Protein AF-A0A3M8FUX5-F1 (afdb_monomer_lite)

Radius of gyration: 28.95 Å; chains: 1; bounding box: 57×19×91 Å

Sequence (70 aa):
MSKQFAMKMPGGRRARGGGPDVYTGLLFLSVLVLGAAATLMYFAAVEVSPESNPLALQEKDRISLPNLAE

Foldseek 3Di:
DDPPPPPPPPPPDPPPPPDDDVVNVVVVVVVVVVVVVVVVVLCVLLQQDQNSHSPDDDDPPDRHGPPPPD

Secondary structure (DSSP, 8-state):
---------TT------SSPPHHHHHHHHHHHHHHHHHHHHHHHHHHHSTTS-TTSPPPTT----GGG--

pLDDT: mean 79.47, std 13.96, range [49.19, 98.25]

Structure (mmCIF, N/CA/C/O backbone):
data_AF-A0A3M8FUX5-F1
#
_entry.id   AF-A0A3M8FUX5-F1
#
loop_
_atom_site.group_PDB
_atom_site.id
_atom_site.type_symbol
_atom_site.label_atom_id
_atom_site.label_alt_id
_atom_site.label_comp_id
_atom_site.label_asym_id
_atom_site.label_entity_id
_atom_site.label_seq_id
_atom_site.pdbx_PDB_ins_code
_atom_site.Cartn_x
_atom_site.Cartn_y
_atom_site.Cartn_z
_atom_site.occupancy
_atom_site.B_iso_or_equiv
_atom_site.auth_seq_id
_atom_site.auth_comp_id
_atom_site.auth_asym_id
_atom_site.auth_atom_id
_atom_site.pdbx_PDB_model_num
ATOM 1 N N . MET A 1 1 ? 33.118 12.799 -62.200 1.00 51.41 1 MET A N 1
ATOM 2 C CA . MET A 1 1 ? 33.002 11.811 -61.104 1.00 51.41 1 MET A CA 1
ATOM 3 C C . MET A 1 1 ? 32.333 12.488 -59.909 1.00 51.41 1 MET A C 1
ATOM 5 O O . MET A 1 1 ? 32.997 12.935 -58.984 1.00 51.41 1 MET A O 1
ATOM 9 N N . SER A 1 2 ? 31.016 12.681 -59.982 1.00 50.47 2 SER A N 1
ATOM 10 C CA . SER A 1 2 ? 30.229 13.328 -58.929 1.00 50.47 2 SER A CA 1
ATOM 11 C C . SER A 1 2 ? 29.960 12.311 -57.826 1.00 50.47 2 SER A C 1
ATOM 13 O O . SER A 1 2 ? 29.212 11.357 -58.036 1.00 50.47 2 SER A O 1
ATOM 15 N N . LYS A 1 3 ? 30.618 12.497 -56.675 1.00 59.59 3 LYS A N 1
ATOM 16 C CA . LYS A 1 3 ? 30.379 11.732 -55.447 1.00 59.59 3 LYS A CA 1
ATOM 17 C C . LYS A 1 3 ? 28.872 11.628 -55.226 1.00 59.59 3 LYS A C 1
ATOM 19 O O . LYS A 1 3 ? 28.217 12.648 -55.023 1.00 59.59 3 LYS A O 1
ATOM 24 N N . GLN A 1 4 ? 28.339 10.408 -55.272 1.00 60.19 4 GLN A N 1
ATOM 25 C CA . GLN A 1 4 ? 27.023 10.110 -54.730 1.00 60.19 4 GLN A CA 1
ATOM 26 C C . GLN A 1 4 ? 27.080 10.497 -53.254 1.00 60.19 4 GLN A C 1
ATOM 28 O O . GLN A 1 4 ? 27.588 9.752 -52.416 1.00 60.19 4 GLN A O 1
ATOM 33 N N . PHE A 1 5 ? 26.598 11.700 -52.946 1.00 61.94 5 PHE A N 1
ATOM 34 C CA . PHE A 1 5 ? 26.083 12.035 -51.633 1.00 61.94 5 PHE A CA 1
ATOM 35 C C . PHE A 1 5 ? 24.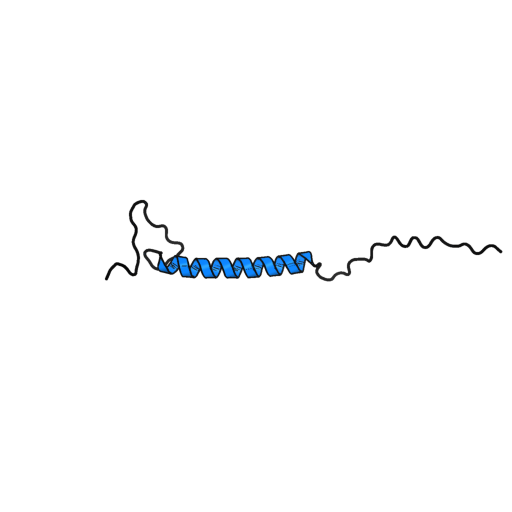886 11.111 -51.432 1.00 61.94 5 PHE A C 1
ATOM 37 O O . PHE A 1 5 ? 23.737 11.463 -51.681 1.00 61.94 5 PHE A O 1
ATOM 44 N N . ALA A 1 6 ? 25.197 9.868 -51.068 1.00 61.03 6 ALA A N 1
ATOM 45 C CA . ALA A 1 6 ? 24.262 8.957 -50.468 1.00 61.03 6 ALA A CA 1
ATOM 46 C C . ALA A 1 6 ? 23.647 9.747 -49.322 1.00 61.03 6 ALA A C 1
ATOM 48 O O . ALA A 1 6 ? 24.341 10.107 -48.366 1.00 61.03 6 ALA A O 1
ATOM 49 N N . MET A 1 7 ? 22.374 10.096 -49.487 1.00 67.38 7 MET A N 1
ATOM 50 C CA . MET A 1 7 ? 21.529 10.587 -48.420 1.00 67.38 7 MET A CA 1
ATOM 51 C C . MET A 1 7 ? 21.669 9.581 -47.283 1.00 67.38 7 MET A C 1
ATOM 53 O O . MET A 1 7 ? 21.000 8.550 -47.254 1.00 67.38 7 MET A O 1
ATOM 57 N N . LYS A 1 8 ? 22.562 9.863 -46.332 1.00 66.00 8 LYS A N 1
ATOM 58 C CA . LYS A 1 8 ? 22.367 9.362 -44.986 1.00 66.00 8 LYS A CA 1
ATOM 59 C C . LYS A 1 8 ? 21.034 9.981 -44.612 1.00 66.00 8 LYS A C 1
ATOM 61 O O . LYS A 1 8 ? 20.934 11.199 -44.572 1.00 66.00 8 LYS A O 1
ATOM 66 N N . MET A 1 9 ? 19.991 9.174 -44.491 1.00 63.97 9 MET A N 1
ATOM 67 C CA . MET A 1 9 ? 18.774 9.573 -43.802 1.00 63.97 9 MET A CA 1
ATOM 68 C C . MET A 1 9 ? 19.100 9.443 -42.309 1.00 63.97 9 MET A C 1
ATOM 70 O O . MET A 1 9 ? 19.040 8.326 -41.789 1.00 63.97 9 MET A O 1
ATOM 74 N N . PRO A 1 10 ? 19.501 10.516 -41.591 1.00 65.88 10 PRO A N 1
ATOM 75 C CA . PRO A 1 10 ? 19.563 10.505 -40.136 1.00 65.88 10 PRO A CA 1
ATOM 76 C C . PRO A 1 10 ? 18.126 10.500 -39.600 1.00 65.88 10 PRO A C 1
ATOM 78 O O . PRO A 1 10 ? 17.610 11.496 -39.115 1.00 65.88 10 PRO A O 1
ATOM 81 N N . GLY A 1 11 ? 17.447 9.370 -39.771 1.00 68.44 11 GLY A N 1
ATOM 82 C CA . GLY A 1 11 ? 16.061 9.149 -39.365 1.00 68.44 11 GLY A CA 1
ATOM 83 C C . GLY A 1 11 ? 15.854 7.790 -38.705 1.00 68.44 11 GLY A C 1
ATOM 84 O O . GLY A 1 11 ? 14.730 7.436 -38.359 1.00 68.44 11 GLY A O 1
ATOM 85 N N . GLY A 1 12 ? 16.927 7.023 -38.497 1.00 63.75 12 GLY A N 1
ATOM 86 C CA . GLY A 1 12 ? 16.883 5.852 -37.638 1.00 63.75 12 GLY A CA 1
ATOM 87 C C . GLY A 1 12 ? 16.738 6.328 -36.203 1.00 63.75 12 GLY A C 1
ATOM 88 O O . GLY A 1 12 ? 17.735 6.699 -35.584 1.00 63.75 12 GLY A O 1
ATOM 89 N N . ARG A 1 13 ? 15.497 6.361 -35.693 1.00 65.12 13 ARG A N 1
ATOM 90 C CA . ARG A 1 13 ? 15.207 6.435 -34.254 1.00 65.12 13 ARG A CA 1
ATOM 91 C C . ARG A 1 13 ? 16.278 5.628 -33.534 1.00 65.12 13 ARG A C 1
ATOM 93 O O . ARG A 1 13 ? 16.438 4.445 -33.832 1.00 65.12 13 ARG A O 1
ATOM 100 N N . ARG A 1 14 ? 17.024 6.279 -32.636 1.00 62.34 14 ARG A N 1
ATOM 101 C CA . ARG A 1 14 ? 17.975 5.612 -31.744 1.00 62.34 14 ARG A CA 1
ATOM 102 C C . ARG A 1 14 ? 17.188 4.459 -31.133 1.00 62.34 14 ARG A C 1
ATOM 104 O O . ARG A 1 14 ? 16.215 4.726 -30.428 1.00 62.34 14 ARG A O 1
ATOM 111 N N . ALA A 1 15 ? 17.501 3.221 -31.521 1.00 62.28 15 ALA A N 1
ATOM 112 C CA . ALA A 1 15 ? 16.824 2.058 -30.978 1.00 62.28 15 ALA A CA 1
ATOM 113 C C . ALA A 1 15 ? 16.944 2.212 -29.465 1.00 62.28 15 ALA A C 1
ATOM 115 O O . ALA A 1 15 ? 18.062 2.275 -28.948 1.00 62.28 15 ALA A O 1
ATOM 116 N N . ARG A 1 16 ? 15.813 2.429 -28.781 1.00 64.00 16 ARG A N 1
ATOM 117 C CA . ARG A 1 16 ? 15.780 2.376 -27.324 1.00 64.00 16 ARG A CA 1
ATOM 118 C C . ARG A 1 16 ? 16.334 0.992 -27.015 1.00 64.00 16 ARG A C 1
ATOM 120 O O . ARG A 1 16 ? 15.724 0.002 -27.410 1.00 64.00 16 ARG A O 1
ATOM 127 N N . GLY A 1 17 ? 17.566 0.941 -26.506 1.00 66.56 17 GLY A N 1
ATOM 128 C CA . GLY A 1 17 ? 18.229 -0.321 -26.201 1.00 66.56 17 GLY A CA 1
ATOM 129 C C . GLY A 1 17 ? 17.317 -1.152 -25.306 1.00 66.56 17 GLY A C 1
ATOM 130 O O . GLY A 1 17 ? 16.469 -0.584 -24.621 1.00 66.56 17 GLY A O 1
ATOM 131 N N . GLY A 1 18 ? 17.479 -2.475 -25.312 1.00 71.56 18 GLY A N 1
ATOM 132 C CA . GLY A 1 18 ? 16.652 -3.419 -24.544 1.00 71.56 18 GLY A CA 1
ATOM 133 C C . GLY A 1 18 ? 16.777 -3.312 -23.015 1.00 71.56 18 GLY A C 1
ATOM 134 O O . GLY A 1 18 ? 16.667 -4.322 -22.331 1.00 71.56 18 GLY A O 1
ATOM 135 N N . GLY A 1 19 ? 17.064 -2.124 -22.482 1.00 74.81 19 GLY A N 1
ATOM 136 C CA . GLY A 1 19 ? 16.978 -1.797 -21.069 1.00 74.81 19 GLY A CA 1
ATOM 137 C C . GLY A 1 19 ? 15.603 -1.216 -20.712 1.00 74.81 19 GLY A C 1
ATOM 138 O O . GLY A 1 19 ? 14.871 -0.759 -21.594 1.00 74.81 19 GLY A O 1
ATOM 139 N N . PRO A 1 20 ? 15.239 -1.232 -19.421 1.00 78.81 20 PRO A N 1
ATOM 140 C CA . PRO A 1 20 ? 13.981 -0.662 -18.949 1.00 78.81 20 PRO A CA 1
ATOM 141 C C . PRO A 1 20 ? 13.879 0.829 -19.309 1.00 78.81 20 PRO A C 1
ATOM 143 O O . PRO A 1 20 ? 14.819 1.595 -19.098 1.00 78.81 20 PRO A O 1
ATOM 146 N N . ASP A 1 21 ? 12.730 1.235 -19.860 1.00 84.69 21 ASP A N 1
ATOM 147 C CA . ASP A 1 21 ? 12.442 2.639 -20.178 1.00 84.69 21 ASP A CA 1
ATOM 148 C C . ASP A 1 21 ? 12.151 3.425 -18.887 1.00 84.69 21 ASP A C 1
ATOM 150 O O . ASP A 1 21 ? 11.800 2.862 -17.847 1.00 84.69 21 ASP A O 1
ATOM 154 N N . VAL A 1 22 ? 12.240 4.751 -18.965 1.00 88.44 22 VAL A N 1
ATOM 155 C CA . VAL A 1 22 ? 11.943 5.682 -17.868 1.00 88.44 22 VAL A CA 1
ATOM 156 C C . VAL A 1 22 ? 10.547 5.430 -17.296 1.00 88.44 22 VAL A C 1
ATOM 158 O O . VAL A 1 22 ? 10.360 5.498 -16.086 1.00 88.44 22 VAL A O 1
ATOM 161 N N . TYR A 1 23 ? 9.576 5.068 -18.139 1.00 91.19 23 TYR A N 1
ATOM 162 C CA . TYR A 1 23 ? 8.225 4.717 -17.696 1.00 91.19 23 TYR A CA 1
ATOM 163 C C . TYR A 1 23 ? 8.192 3.480 -16.796 1.00 91.19 23 TYR A C 1
ATOM 165 O O . TYR A 1 23 ? 7.441 3.461 -15.827 1.00 91.19 23 TYR A O 1
ATOM 173 N N . THR A 1 24 ? 9.029 2.476 -17.065 1.00 91.44 24 THR A N 1
ATOM 174 C CA . THR A 1 24 ? 9.162 1.297 -16.199 1.00 91.44 24 THR A CA 1
ATOM 175 C C . THR A 1 24 ? 9.779 1.681 -14.853 1.00 91.44 24 THR A C 1
ATOM 177 O O . THR A 1 24 ? 9.337 1.197 -13.814 1.00 91.44 24 THR A O 1
ATOM 180 N N . GLY A 1 25 ? 10.755 2.595 -14.852 1.00 93.25 25 GLY A N 1
ATOM 181 C CA . GLY A 1 25 ? 11.327 3.146 -13.619 1.00 93.25 25 GLY A CA 1
ATOM 182 C C . GLY A 1 25 ? 10.307 3.940 -12.795 1.00 93.25 25 GLY A C 1
ATOM 183 O O . GLY A 1 25 ? 10.190 3.737 -11.587 1.00 93.25 25 GLY A O 1
ATOM 184 N N . LEU A 1 26 ? 9.522 4.798 -13.451 1.00 95.69 26 LEU A N 1
ATOM 185 C CA . LEU A 1 26 ? 8.446 5.557 -12.811 1.00 95.69 26 LEU A CA 1
ATOM 186 C C . LEU A 1 26 ? 7.355 4.637 -12.255 1.00 95.69 26 LEU A C 1
ATOM 188 O O . LEU A 1 26 ? 6.918 4.847 -11.130 1.00 95.69 26 LEU A O 1
ATOM 192 N N . LEU A 1 27 ? 6.967 3.594 -12.995 1.00 95.56 27 LEU A N 1
ATOM 193 C CA . LEU A 1 27 ? 6.001 2.593 -12.537 1.00 95.56 27 LEU A CA 1
ATOM 194 C C . LEU A 1 27 ? 6.460 1.944 -11.227 1.00 95.56 27 LEU A C 1
ATOM 196 O O . LEU A 1 27 ? 5.686 1.859 -10.277 1.00 95.56 27 LEU A O 1
ATOM 200 N N . PHE A 1 28 ? 7.721 1.514 -11.163 1.00 96.38 28 PHE A N 1
ATOM 201 C CA . PHE A 1 28 ? 8.275 0.902 -9.959 1.00 96.38 28 PHE A CA 1
ATOM 202 C C . PHE A 1 28 ? 8.240 1.865 -8.765 1.00 96.38 28 PHE A C 1
ATOM 204 O O . PHE A 1 28 ? 7.786 1.492 -7.684 1.00 96.38 28 PHE A O 1
ATOM 211 N N . LEU A 1 29 ? 8.636 3.124 -8.973 1.00 97.44 29 LEU A N 1
ATOM 212 C CA . LEU A 1 29 ? 8.571 4.150 -7.934 1.00 97.44 29 LEU A CA 1
ATOM 213 C C . LEU A 1 29 ? 7.133 4.385 -7.452 1.00 97.44 29 LEU A C 1
ATOM 215 O O . LEU A 1 29 ? 6.894 4.453 -6.248 1.00 97.44 29 LEU A O 1
ATOM 219 N N . SER A 1 30 ? 6.167 4.469 -8.369 1.00 97.12 30 SER A N 1
ATOM 220 C CA . SER A 1 30 ? 4.753 4.625 -8.020 1.00 97.12 30 SER A CA 1
ATOM 221 C C . SER A 1 30 ? 4.238 3.465 -7.170 1.00 97.12 30 SER A C 1
ATOM 223 O O . SER A 1 30 ? 3.538 3.705 -6.190 1.00 97.12 30 SER A O 1
ATOM 225 N N . VAL A 1 31 ? 4.610 2.223 -7.495 1.00 97.94 31 VAL A N 1
ATOM 226 C CA . VAL A 1 31 ? 4.217 1.043 -6.708 1.00 97.94 31 VAL A CA 1
ATOM 227 C C . VAL A 1 31 ? 4.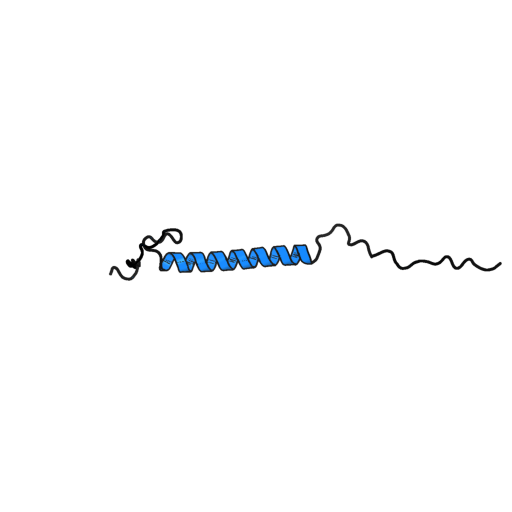813 1.091 -5.300 1.00 97.94 31 VAL A C 1
ATOM 229 O O . VAL A 1 31 ? 4.108 0.794 -4.338 1.00 97.94 31 VAL A O 1
ATOM 232 N N . LEU A 1 32 ? 6.070 1.518 -5.152 1.00 98.25 32 LEU A N 1
ATOM 233 C CA . LEU A 1 32 ? 6.693 1.672 -3.834 1.00 98.25 32 LEU A CA 1
ATOM 234 C C . LEU A 1 32 ? 5.980 2.721 -2.975 1.00 98.25 32 LEU A C 1
ATOM 236 O O . LEU A 1 32 ? 5.686 2.464 -1.808 1.00 98.25 32 LEU A O 1
ATOM 240 N N . VAL A 1 33 ? 5.673 3.886 -3.550 1.00 98.06 33 VAL A N 1
ATOM 241 C CA . VAL A 1 33 ? 4.965 4.959 -2.836 1.00 98.06 33 VAL A CA 1
ATOM 242 C C . VAL A 1 33 ? 3.548 4.525 -2.465 1.00 98.06 33 VAL A C 1
ATOM 244 O O . VAL A 1 33 ? 3.112 4.768 -1.341 1.00 98.06 33 VAL A O 1
ATOM 247 N N . LEU A 1 34 ? 2.845 3.840 -3.371 1.00 98.06 34 LEU A N 1
ATOM 248 C CA . LEU A 1 34 ? 1.520 3.289 -3.094 1.00 98.06 34 LEU A CA 1
ATOM 249 C C . LEU A 1 34 ? 1.567 2.265 -1.952 1.00 98.06 34 LEU A C 1
ATOM 251 O O . LEU A 1 34 ? 0.729 2.315 -1.055 1.00 98.06 34 LEU A O 1
ATOM 255 N N . GLY A 1 35 ? 2.563 1.376 -1.957 1.00 98.25 35 GLY A N 1
ATOM 256 C CA . GLY A 1 35 ? 2.780 0.411 -0.881 1.00 98.25 35 GLY A CA 1
ATOM 257 C C . GLY A 1 35 ? 3.011 1.099 0.465 1.00 98.25 35 GLY A C 1
ATOM 258 O O . GLY A 1 35 ? 2.348 0.766 1.445 1.00 98.25 35 GLY A O 1
ATOM 259 N N . ALA A 1 36 ? 3.876 2.115 0.504 1.00 97.62 36 ALA A N 1
ATOM 260 C CA . ALA A 1 36 ? 4.122 2.894 1.716 1.00 97.62 36 ALA A CA 1
ATOM 261 C C . ALA A 1 36 ? 2.844 3.587 2.224 1.00 97.62 36 ALA A C 1
ATOM 263 O O . ALA A 1 36 ? 2.504 3.468 3.401 1.00 97.62 36 ALA A O 1
ATOM 264 N N . ALA A 1 37 ? 2.084 4.241 1.342 1.00 97.00 37 ALA A N 1
ATOM 265 C CA . ALA A 1 37 ? 0.824 4.886 1.708 1.00 97.00 37 ALA A CA 1
ATOM 266 C C . ALA A 1 37 ? -0.197 3.885 2.281 1.00 97.00 37 ALA A C 1
ATOM 268 O O . ALA A 1 37 ? -0.808 4.156 3.316 1.00 97.00 37 ALA A O 1
ATOM 269 N N . ALA A 1 38 ? -0.334 2.708 1.663 1.00 96.50 38 ALA A N 1
ATOM 270 C CA . ALA A 1 38 ? -1.211 1.650 2.156 1.00 96.50 38 ALA A CA 1
ATOM 271 C C . ALA A 1 38 ? -0.785 1.145 3.545 1.00 96.50 38 ALA A C 1
ATOM 273 O O . ALA A 1 38 ? -1.638 0.951 4.407 1.00 96.50 38 ALA A O 1
ATOM 274 N N . THR A 1 39 ? 0.521 0.988 3.802 1.00 95.69 39 THR A N 1
ATOM 275 C CA . THR A 1 39 ? 1.009 0.575 5.132 1.00 95.69 39 THR A CA 1
ATOM 276 C C . THR A 1 39 ? 0.744 1.618 6.216 1.00 95.69 39 THR A C 1
ATOM 278 O O . THR A 1 39 ? 0.330 1.258 7.314 1.00 95.69 39 THR A O 1
ATOM 281 N N . LEU A 1 40 ? 0.913 2.910 5.914 1.00 95.50 40 LEU A N 1
ATOM 282 C CA . LEU A 1 40 ? 0.592 3.979 6.864 1.00 95.50 40 LEU A CA 1
ATOM 283 C C . LEU A 1 40 ? -0.903 4.001 7.192 1.00 95.50 40 LEU A C 1
ATOM 285 O O . LEU A 1 40 ? -1.278 4.084 8.359 1.00 95.50 40 LEU A O 1
ATOM 289 N N . MET A 1 41 ? -1.754 3.862 6.172 1.00 93.94 41 MET A N 1
ATOM 290 C CA . MET A 1 41 ? -3.197 3.753 6.370 1.00 93.94 41 ME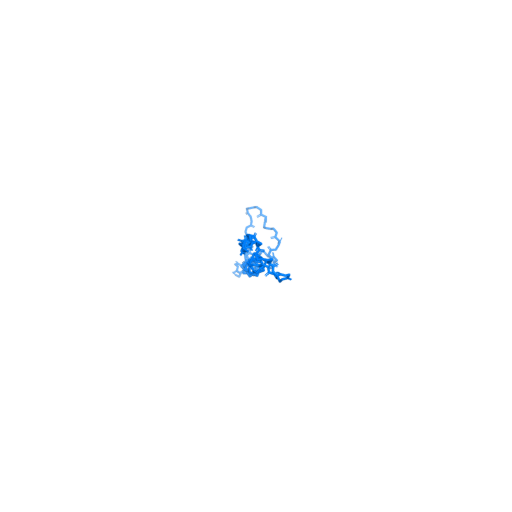T A CA 1
ATOM 291 C C . MET A 1 41 ? -3.560 2.517 7.201 1.00 93.94 41 MET A C 1
ATOM 293 O O . MET A 1 41 ? -4.435 2.606 8.054 1.00 93.94 41 MET A O 1
ATOM 297 N N . TYR A 1 42 ? -2.881 1.386 6.990 1.00 92.50 42 TYR A N 1
ATOM 298 C CA . TYR A 1 42 ? -3.111 0.164 7.759 1.00 92.50 42 TYR A CA 1
ATOM 299 C C . TYR A 1 42 ? -2.864 0.383 9.255 1.00 92.50 42 TYR A C 1
ATOM 301 O O . TYR A 1 42 ? -3.713 0.025 10.065 1.00 92.50 42 TYR A O 1
ATOM 309 N N . PHE A 1 43 ? -1.750 1.019 9.633 1.00 91.31 43 PHE A N 1
ATOM 310 C CA . PHE A 1 43 ? -1.471 1.309 11.043 1.00 91.31 43 PHE A CA 1
ATOM 311 C C . PHE A 1 43 ? -2.487 2.276 11.654 1.00 91.31 43 PHE A C 1
ATOM 313 O O . PHE A 1 43 ? -2.981 2.016 12.746 1.00 91.31 43 PHE A O 1
ATOM 320 N N . ALA A 1 44 ? -2.873 3.328 10.930 1.00 88.44 44 ALA A N 1
ATOM 321 C CA . ALA A 1 44 ? -3.931 4.230 11.385 1.00 88.44 44 ALA A CA 1
ATOM 322 C C . ALA A 1 44 ? -5.281 3.505 11.552 1.00 88.44 44 ALA A C 1
ATOM 324 O O . ALA A 1 44 ? -6.018 3.757 12.501 1.00 88.44 44 ALA A O 1
ATOM 325 N N . ALA A 1 45 ? -5.603 2.572 10.652 1.00 87.25 45 ALA A N 1
ATOM 326 C CA . ALA A 1 45 ? -6.831 1.789 10.716 1.00 87.25 45 ALA A CA 1
ATOM 327 C C . ALA A 1 45 ? -6.857 0.824 11.915 1.00 87.25 45 ALA A C 1
ATOM 329 O O . ALA A 1 45 ? -7.922 0.605 12.486 1.00 87.25 45 ALA A O 1
ATOM 330 N N . VAL A 1 46 ? -5.705 0.280 12.332 1.00 87.62 46 VAL A N 1
ATOM 331 C CA . VAL A 1 46 ? -5.607 -0.585 13.523 1.00 87.62 46 VAL A CA 1
ATOM 332 C C . VAL A 1 46 ? -6.081 0.163 14.770 1.00 87.62 46 VAL A C 1
ATOM 334 O O . VAL A 1 46 ? -6.867 -0.391 15.537 1.00 87.62 46 VAL A O 1
ATOM 337 N N . GLU A 1 47 ? -5.673 1.423 14.945 1.00 83.06 47 GLU A N 1
ATOM 338 C CA . GLU A 1 47 ? -6.015 2.235 16.123 1.00 83.06 47 GLU A CA 1
ATOM 339 C C . GLU A 1 47 ? -7.514 2.538 16.239 1.00 83.06 47 GLU A C 1
ATOM 341 O O . GLU A 1 47 ? -8.053 2.609 17.343 1.00 83.06 47 GLU A O 1
ATOM 346 N N . VAL A 1 48 ? -8.200 2.701 15.105 1.00 83.06 48 VAL A N 1
ATOM 347 C CA . VAL A 1 48 ? -9.634 3.037 15.071 1.00 83.06 48 VAL A CA 1
ATOM 348 C C . VAL A 1 48 ? -10.542 1.817 14.919 1.00 83.06 48 VAL A C 1
ATOM 350 O O . VAL A 1 48 ? -11.765 1.949 14.962 1.00 83.06 48 VAL A O 1
ATOM 353 N N . SER A 1 49 ? -9.972 0.628 14.724 1.00 82.94 49 SER A N 1
ATOM 354 C CA . SER A 1 49 ? -10.741 -0.600 14.528 1.00 82.94 49 SER A CA 1
ATOM 355 C C . SER A 1 49 ? -11.203 -1.214 15.857 1.00 82.94 49 SER A C 1
ATOM 357 O O . SER A 1 49 ? -10.442 -1.227 16.821 1.00 82.94 49 SER A O 1
ATOM 359 N N . PRO A 1 50 ? -12.418 -1.785 15.922 1.00 76.81 50 PRO A N 1
ATOM 360 C CA . PRO A 1 50 ? -13.011 -2.279 17.169 1.00 76.81 50 PRO A CA 1
ATOM 361 C C . PRO A 1 50 ? -12.2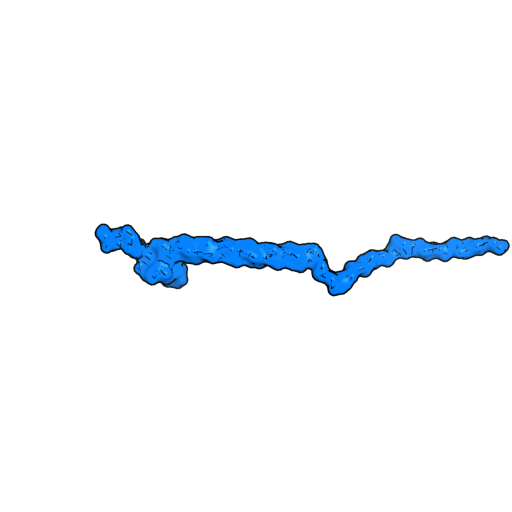94 -3.493 17.787 1.00 76.81 50 PRO A C 1
ATOM 363 O O . PRO A 1 50 ? -12.499 -3.772 18.963 1.00 76.81 50 PRO A O 1
ATOM 366 N N . GLU A 1 51 ? -11.445 -4.191 17.024 1.00 80.75 51 GLU A N 1
ATOM 367 C CA . GLU A 1 51 ? -10.745 -5.422 17.440 1.00 80.75 51 GLU A CA 1
ATOM 368 C C . GLU A 1 51 ? -9.248 -5.402 17.084 1.00 80.75 51 GLU A C 1
ATOM 370 O O . GLU A 1 51 ? -8.631 -6.450 16.889 1.00 80.75 51 GLU A O 1
ATOM 375 N N . SER A 1 5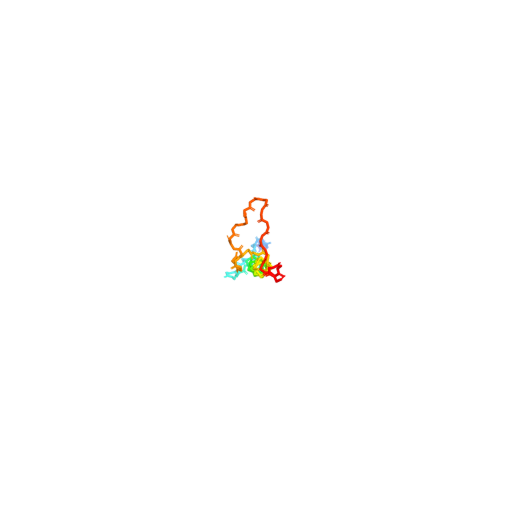2 ? -8.665 -4.215 16.879 1.00 75.62 52 SER A N 1
ATOM 376 C CA . SER A 1 52 ? -7.313 -4.070 16.300 1.00 75.62 52 SER A CA 1
ATOM 377 C C . SER A 1 52 ? -7.155 -4.732 14.917 1.00 75.62 52 SER A C 1
ATOM 379 O O . SER A 1 52 ? -6.039 -4.898 14.420 1.00 75.62 52 SER A O 1
ATOM 381 N N . ASN A 1 53 ? -8.272 -5.101 14.284 1.00 82.56 53 ASN A N 1
ATOM 382 C CA . ASN A 1 53 ? -8.340 -5.620 12.932 1.00 82.56 53 ASN A CA 1
ATOM 383 C C . ASN A 1 53 ? -8.805 -4.505 11.976 1.00 82.56 53 ASN A C 1
ATOM 385 O O . ASN A 1 53 ? -10.001 -4.216 11.909 1.00 82.56 53 ASN A O 1
ATOM 389 N N . PRO A 1 54 ? -7.899 -3.916 11.181 1.00 81.62 54 PRO A N 1
ATOM 390 C CA . PRO A 1 54 ? -8.210 -2.796 10.292 1.00 81.62 54 PRO A CA 1
ATOM 391 C C . PRO A 1 54 ? -9.109 -3.177 9.109 1.00 81.62 54 PRO A C 1
ATOM 393 O O . PRO A 1 54 ? -9.592 -2.298 8.401 1.00 81.62 54 PRO A O 1
ATOM 396 N N . LEU A 1 55 ? -9.320 -4.476 8.871 1.00 84.50 55 LEU A N 1
ATOM 397 C CA . LEU A 1 55 ? -10.227 -4.985 7.840 1.00 84.50 55 LEU A CA 1
ATOM 398 C C . LEU A 1 55 ? -11.614 -5.335 8.398 1.00 84.50 55 LEU A C 1
ATOM 400 O O . LEU A 1 55 ? -12.508 -5.678 7.624 1.00 84.50 55 LEU A O 1
ATOM 404 N N . ALA A 1 56 ? -11.804 -5.269 9.719 1.00 84.38 56 ALA A N 1
ATOM 405 C CA . ALA A 1 56 ? -13.107 -5.473 10.332 1.00 84.38 56 ALA A CA 1
ATOM 406 C C . ALA A 1 56 ? -14.004 -4.251 10.093 1.00 84.38 56 ALA A C 1
ATOM 408 O O . ALA A 1 56 ? -13.584 -3.102 10.234 1.00 84.38 56 ALA A O 1
ATOM 409 N N . LEU A 1 57 ? -15.260 -4.506 9.733 1.00 80.12 57 LEU A N 1
ATOM 410 C CA . LEU A 1 57 ? -16.252 -3.455 9.535 1.00 80.12 57 LEU A CA 1
ATOM 411 C C . LEU A 1 57 ? -16.838 -3.031 10.884 1.00 80.12 57 LEU A C 1
ATOM 413 O O . LEU A 1 57 ? -17.210 -3.876 11.695 1.00 80.12 57 LEU A O 1
ATOM 417 N N . GLN A 1 58 ? -16.963 -1.722 11.101 1.00 82.69 58 GLN A N 1
ATOM 418 C CA . GLN A 1 58 ? -17.760 -1.190 12.205 1.00 82.69 58 GLN A CA 1
ATOM 419 C C . GLN A 1 58 ? -19.250 -1.257 11.855 1.00 82.69 58 GLN A C 1
ATOM 421 O O . GLN A 1 58 ? -19.652 -0.967 10.724 1.00 82.69 58 GLN A O 1
ATOM 426 N N . GLU A 1 59 ? -20.075 -1.626 12.834 1.00 83.00 59 GLU A N 1
ATOM 427 C CA . GLU A 1 59 ? -21.525 -1.548 12.695 1.00 83.00 59 GLU A CA 1
ATOM 428 C C . GLU A 1 59 ? -21.963 -0.086 12.549 1.00 83.00 59 GLU A C 1
ATOM 430 O O . GLU A 1 59 ? -21.465 0.821 13.222 1.00 83.00 59 GLU A O 1
ATOM 435 N N . LYS A 1 60 ? -22.923 0.148 11.652 1.00 76.00 60 LYS A N 1
ATOM 436 C CA . LYS A 1 60 ? -23.511 1.472 11.463 1.00 76.00 60 LYS A CA 1
ATOM 437 C C . LYS A 1 60 ? -24.143 1.931 12.785 1.00 76.00 60 LYS A C 1
ATOM 439 O O . LYS A 1 60 ? -24.876 1.171 13.406 1.00 76.00 60 LYS A O 1
ATOM 444 N N . ASP A 1 61 ? -23.843 3.164 13.188 1.00 79.50 61 ASP A N 1
ATOM 445 C CA . ASP A 1 61 ? -24.308 3.804 14.430 1.00 79.50 61 ASP A CA 1
ATOM 446 C C . ASP A 1 61 ? -23.712 3.238 15.740 1.00 79.50 61 ASP A C 1
ATOM 448 O O . ASP A 1 61 ? -24.132 3.632 16.829 1.00 79.50 61 ASP A O 1
ATOM 452 N N . ARG A 1 62 ? -22.680 2.380 15.666 1.00 77.25 62 ARG A N 1
ATOM 453 C CA . ARG A 1 62 ? -21.963 1.859 16.841 1.00 77.25 62 ARG A CA 1
ATOM 454 C C . ARG A 1 62 ? -20.447 1.964 16.671 1.00 77.25 62 ARG A C 1
ATOM 456 O O . ARG A 1 62 ? -19.794 1.081 16.122 1.00 77.25 62 ARG A O 1
ATOM 463 N N . ILE A 1 63 ? -19.879 3.045 17.202 1.00 80.94 63 ILE A N 1
ATOM 464 C CA . ILE A 1 63 ? -18.428 3.254 17.237 1.00 80.94 63 ILE A CA 1
ATOM 465 C C . ILE A 1 63 ? -17.870 2.536 18.467 1.00 80.94 63 ILE A C 1
ATOM 467 O O . ILE A 1 63 ? -18.196 2.891 19.597 1.00 80.94 63 ILE A O 1
ATOM 471 N N . SER A 1 64 ? -17.029 1.529 18.241 1.00 76.00 64 SER A N 1
ATOM 472 C CA . SER A 1 64 ? -16.283 0.840 19.293 1.00 76.00 64 SER A CA 1
ATOM 473 C C . SER A 1 64 ? -14.798 1.048 19.031 1.00 76.00 64 SER A C 1
ATOM 475 O O . SER A 1 64 ? -14.301 0.668 17.970 1.00 76.00 64 SER A O 1
ATOM 477 N N . LEU A 1 65 ? -14.119 1.700 19.974 1.00 79.00 65 LEU A N 1
ATOM 478 C CA . LEU A 1 65 ? -12.699 2.027 19.901 1.00 79.00 65 LEU A CA 1
ATOM 479 C C . LEU A 1 65 ? -11.957 1.286 21.020 1.00 79.00 65 LEU A C 1
ATOM 481 O O . LEU A 1 65 ? -12.436 1.307 22.155 1.00 79.00 65 LEU A O 1
ATOM 485 N N . PRO A 1 66 ? -10.788 0.681 20.741 1.00 70.62 66 PRO A N 1
ATOM 486 C CA . PRO A 1 66 ? -10.048 -0.077 21.745 1.00 70.62 66 PRO A CA 1
ATOM 487 C C . PRO A 1 66 ? -9.603 0.789 22.934 1.00 70.62 66 PRO A C 1
ATOM 489 O O . PRO A 1 66 ? -9.603 0.320 24.064 1.00 70.62 66 PRO A O 1
ATOM 492 N N . ASN A 1 67 ? -9.279 2.064 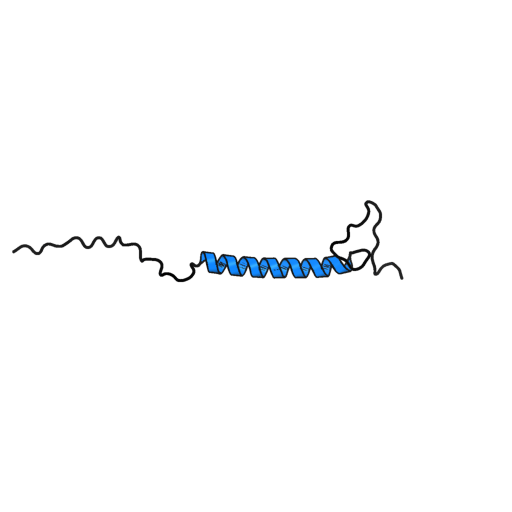22.690 1.00 66.19 67 ASN A N 1
ATOM 493 C CA . ASN A 1 67 ? -8.669 2.968 23.677 1.00 66.19 67 ASN A CA 1
ATOM 494 C C . ASN A 1 67 ? -9.670 3.852 24.459 1.00 66.19 67 ASN A C 1
ATOM 496 O O . ASN A 1 67 ? -9.245 4.748 25.178 1.00 66.19 67 ASN A O 1
ATOM 500 N N . LEU A 1 68 ? -10.986 3.664 24.291 1.00 61.69 68 LEU A N 1
ATOM 501 C CA . LEU A 1 68 ? -12.034 4.401 25.034 1.00 61.69 68 LEU A CA 1
ATOM 502 C C . LEU A 1 68 ? -12.847 3.501 25.980 1.00 61.69 68 LEU A C 1
ATOM 504 O O . LEU A 1 68 ? -13.830 3.955 26.559 1.00 61.69 68 LEU A O 1
ATOM 508 N N . ALA A 1 69 ? -12.468 2.228 26.107 1.00 54.97 69 ALA A N 1
ATOM 509 C CA . ALA A 1 69 ? -13.087 1.265 27.015 1.00 54.97 69 ALA A CA 1
ATOM 510 C C . ALA A 1 69 ? -12.314 1.121 28.346 1.00 54.97 69 ALA A C 1
ATOM 512 O O . ALA A 1 69 ? -12.365 0.056 28.962 1.00 54.97 69 ALA A O 1
ATOM 513 N N . GLU A 1 70 ? -11.600 2.175 28.762 1.00 49.19 70 GLU A N 1
ATOM 514 C CA . GLU A 1 70 ? -11.048 2.346 30.119 1.00 49.19 70 GLU A CA 1
ATOM 515 C C . GLU A 1 70 ? -11.927 3.279 30.961 1.00 49.19 70 GLU A C 1
ATOM 517 O O . GLU A 1 70 ? -12.402 4.305 30.416 1.00 49.19 70 GLU A O 1
#